Protein AF-A0A0V1AMN5-F1 (afdb_monomer_lite)

Secondary structure (DSSP, 8-state):
------SS--TT-TTHHHHHHHHHHHHTTTTBTTTEEEETTEEEE--SSHHHHHHHHHHHHHHHHHTT----GGG---S-SEEEETTEEEESS-EEE---

pLDDT: mean 83.94, std 10.18, range [39.12, 92.06]

Sequence (100 aa):
MGLFQFRVMPFGLCNAPATFQRLMENALRGLTFKGCLVYLDDIIVYGRTEEEHLERLEGVLSRLQSVGLKIKPEKCQLMRQSVRYLGHIVTQHVTTDDIE

Organism: Trichinella britovi (NCBI:txid45882)

Foldseek 3Di:
DDDDDDPDDDPPDPCPQVVQQVVLCVLCPPLDPVAWHDHRPDIDGDDPDPVRSVVSVVVSVVSCVVSVHDDDVVPDDPPDQWDQDPQWIDHPPDTHHNPD

Structure (mmCIF, N/CA/C/O backbone):
data_AF-A0A0V1AMN5-F1
#
_entry.id   AF-A0A0V1AMN5-F1
#
loop_
_atom_site.group_PDB
_atom_site.id
_atom_site.type_symbol
_atom_site.label_atom_id
_atom_site.label_alt_id
_atom_site.label_comp_id
_atom_site.label_asym_id
_atom_site.label_entity_id
_atom_site.label_seq_id
_atom_site.pdbx_PDB_ins_code
_atom_site.Cartn_x
_atom_site.Cartn_y
_atom_site.Cartn_z
_atom_site.occupancy
_atom_site.B_iso_or_equiv
_atom_site.auth_seq_id
_atom_site.auth_comp_id
_atom_site.auth_asym_id
_atom_site.auth_atom_id
_atom_site.pdbx_PDB_model_num
ATOM 1 N N . MET A 1 1 ? 28.330 -9.834 -27.536 1.00 60.38 1 MET A N 1
ATOM 2 C CA . MET A 1 1 ? 27.722 -9.206 -26.341 1.00 60.38 1 MET A CA 1
ATOM 3 C C . MET A 1 1 ? 26.274 -8.883 -26.666 1.00 60.38 1 MET A C 1
ATOM 5 O O . MET A 1 1 ? 26.028 -8.420 -27.771 1.00 60.38 1 MET A O 1
ATOM 9 N N . GLY A 1 2 ? 25.338 -9.221 -25.778 1.00 80.88 2 GLY A N 1
ATOM 10 C CA . GLY A 1 2 ? 23.895 -9.126 -26.032 1.00 80.88 2 GLY A CA 1
ATOM 11 C C . GLY A 1 2 ? 23.229 -7.961 -25.299 1.00 80.88 2 GLY A C 1
ATOM 12 O O . GLY A 1 2 ? 23.721 -7.516 -24.264 1.00 80.88 2 GLY A O 1
ATOM 13 N N . LEU A 1 3 ? 22.106 -7.495 -25.846 1.00 84.31 3 LEU A N 1
ATOM 14 C CA . LEU A 1 3 ? 21.214 -6.522 -25.218 1.00 84.31 3 LEU A CA 1
ATOM 15 C C . LEU A 1 3 ? 20.302 -7.253 -24.222 1.00 84.31 3 LEU A C 1
ATOM 17 O O . LEU A 1 3 ? 19.614 -8.201 -24.596 1.00 84.31 3 LEU A O 1
ATOM 21 N N . PHE A 1 4 ? 20.289 -6.809 -22.966 1.00 87.56 4 PHE A N 1
ATOM 22 C CA . PHE A 1 4 ? 19.370 -7.310 -21.944 1.00 87.56 4 PHE A CA 1
ATOM 23 C C . PHE A 1 4 ? 18.269 -6.282 -21.691 1.00 87.56 4 PHE A C 1
ATOM 25 O O . PHE A 1 4 ? 18.523 -5.080 -21.686 1.00 87.56 4 PHE A O 1
ATOM 32 N N . GLN A 1 5 ? 17.049 -6.761 -21.457 1.00 88.88 5 GLN A N 1
ATOM 33 C CA . GLN A 1 5 ? 15.894 -5.932 -21.117 1.00 88.88 5 GLN A CA 1
ATOM 34 C C . GLN A 1 5 ? 15.262 -6.407 -19.809 1.00 88.88 5 GLN A C 1
ATOM 36 O O . GLN A 1 5 ? 15.252 -7.603 -19.503 1.00 88.88 5 GLN A O 1
ATOM 41 N N . PHE A 1 6 ? 14.708 -5.468 -19.045 1.00 88.19 6 PHE A N 1
ATOM 42 C CA . PHE A 1 6 ? 14.006 -5.777 -17.806 1.00 88.19 6 PHE A CA 1
ATOM 43 C C . PHE A 1 6 ? 12.632 -6.402 -18.089 1.00 88.19 6 PHE A C 1
ATOM 45 O O . PHE A 1 6 ? 11.927 -5.995 -19.011 1.00 88.19 6 PHE A O 1
ATOM 52 N N . ARG A 1 7 ? 12.246 -7.401 -17.284 1.00 87.56 7 ARG A N 1
ATOM 53 C CA . ARG A 1 7 ? 10.910 -8.038 -17.327 1.00 87.56 7 ARG A CA 1
ATOM 54 C C . ARG A 1 7 ? 9.911 -7.429 -16.345 1.00 87.56 7 ARG A C 1
ATOM 56 O O . ARG A 1 7 ? 8.716 -7.670 -16.455 1.00 87.56 7 ARG A O 1
ATOM 63 N N . VAL A 1 8 ? 10.416 -6.676 -15.377 1.00 86.38 8 VAL A N 1
ATOM 64 C CA . VAL A 1 8 ? 9.648 -5.930 -14.380 1.00 86.38 8 VAL A CA 1
ATOM 65 C C . VAL A 1 8 ? 10.093 -4.479 -14.432 1.00 86.38 8 VAL A C 1
ATOM 67 O O . VAL A 1 8 ? 11.151 -4.185 -14.982 1.00 86.38 8 VAL A O 1
ATOM 70 N N . MET A 1 9 ? 9.297 -3.581 -13.868 1.00 87.25 9 MET A N 1
ATOM 71 C CA . MET A 1 9 ? 9.625 -2.161 -13.806 1.00 87.25 9 MET A CA 1
ATOM 72 C C . MET A 1 9 ? 10.942 -1.942 -13.033 1.00 87.25 9 MET A C 1
ATOM 74 O O . MET A 1 9 ? 10.987 -2.252 -11.841 1.00 87.25 9 MET A O 1
ATOM 78 N N . PRO A 1 10 ? 12.018 -1.447 -13.675 1.00 87.69 10 PRO A N 1
ATOM 79 C CA . PRO A 1 10 ? 13.255 -1.125 -12.977 1.00 87.69 10 PRO A CA 1
ATOM 80 C C . PRO A 1 10 ? 13.131 0.193 -12.204 1.00 87.69 10 PRO A C 1
ATOM 82 O O . PRO A 1 10 ? 12.374 1.093 -12.578 1.00 87.69 10 PRO A O 1
ATOM 85 N N . PHE A 1 11 ? 13.931 0.325 -11.147 1.00 82.88 11 PHE A N 1
ATOM 86 C CA . PHE A 1 11 ? 14.108 1.597 -10.449 1.00 82.88 11 PHE A CA 1
ATOM 87 C C . PHE A 1 11 ? 14.794 2.633 -11.354 1.00 82.88 11 PHE A C 1
ATOM 89 O O . PHE A 1 11 ? 15.559 2.280 -12.251 1.00 82.88 11 PHE A O 1
ATOM 96 N N . GLY A 1 12 ? 14.532 3.919 -11.110 1.00 84.25 12 GLY A N 1
ATOM 97 C CA . GLY A 1 12 ? 15.150 5.030 -11.847 1.00 84.25 12 GLY A CA 1
ATOM 98 C C . GLY A 1 12 ? 14.409 5.471 -13.115 1.00 84.25 12 GLY A C 1
ATOM 99 O O . GLY A 1 12 ? 14.817 6.439 -13.750 1.00 84.25 12 GLY A O 1
ATOM 100 N N . LEU A 1 13 ? 13.298 4.821 -13.477 1.00 86.69 13 LEU A N 1
ATOM 101 C CA . LEU A 1 13 ? 12.407 5.322 -14.526 1.00 86.69 13 LEU A CA 1
ATOM 102 C C . LEU A 1 13 ? 11.569 6.495 -14.007 1.00 86.69 13 LEU A C 1
ATOM 104 O O . LEU A 1 13 ? 10.837 6.343 -13.031 1.00 86.69 13 LEU A O 1
ATOM 108 N N . CYS A 1 14 ? 11.578 7.628 -14.716 1.00 86.19 14 CYS A N 1
ATOM 109 C CA . CYS A 1 14 ? 10.819 8.824 -14.324 1.00 86.19 14 CYS A CA 1
ATOM 110 C C . CYS A 1 14 ? 9.315 8.559 -14.125 1.00 86.19 14 CYS A C 1
ATOM 112 O O . CYS A 1 14 ? 8.695 9.138 -13.242 1.00 86.19 14 CYS A O 1
ATOM 114 N N . ASN A 1 15 ? 8.737 7.648 -14.915 1.00 87.19 15 ASN A N 1
ATOM 115 C CA . ASN A 1 15 ? 7.303 7.342 -14.888 1.00 87.19 15 ASN A CA 1
ATOM 116 C C . ASN A 1 15 ? 6.956 6.067 -14.102 1.00 87.19 15 ASN A C 1
ATOM 118 O O . ASN A 1 15 ? 5.785 5.674 -14.070 1.00 87.19 15 ASN A O 1
ATOM 122 N N . ALA A 1 16 ? 7.942 5.402 -13.488 1.00 87.88 16 ALA A N 1
ATOM 123 C CA . ALA A 1 16 ? 7.692 4.209 -12.680 1.00 87.88 16 ALA A CA 1
ATOM 124 C C . ALA A 1 16 ? 6.703 4.477 -11.526 1.00 87.88 16 ALA A C 1
ATOM 126 O O . ALA A 1 16 ? 5.708 3.754 -11.453 1.00 87.88 16 ALA A O 1
ATOM 127 N N . PRO A 1 17 ? 6.868 5.543 -10.711 1.00 86.62 17 PRO A N 1
ATOM 128 C CA . PRO A 1 17 ? 5.960 5.825 -9.596 1.00 86.62 17 PRO A CA 1
ATOM 129 C C . PRO A 1 17 ? 4.509 6.023 -10.051 1.00 86.62 17 PRO A C 1
ATOM 131 O O . PRO A 1 17 ? 3.595 5.390 -9.533 1.00 86.62 17 PRO A O 1
ATOM 134 N N . ALA A 1 18 ? 4.294 6.829 -11.095 1.00 89.31 18 ALA A N 1
ATOM 135 C CA . ALA A 1 18 ? 2.958 7.087 -11.634 1.00 89.31 18 ALA A CA 1
ATOM 136 C C . ALA A 1 18 ? 2.300 5.818 -12.202 1.00 89.31 18 ALA A C 1
ATOM 138 O O . ALA A 1 18 ? 1.097 5.602 -12.054 1.00 89.31 18 ALA A O 1
ATOM 139 N N . THR A 1 19 ? 3.085 4.955 -12.849 1.00 90.06 19 THR A N 1
ATOM 140 C CA . THR A 1 19 ? 2.581 3.688 -13.392 1.00 90.06 19 THR A CA 1
ATOM 141 C C . THR A 1 19 ? 2.214 2.719 -12.270 1.00 90.06 19 THR A C 1
ATOM 143 O O . THR A 1 19 ? 1.164 2.079 -12.337 1.00 90.06 19 THR A O 1
ATOM 146 N N . PHE A 1 20 ? 3.043 2.636 -11.229 1.00 88.44 20 PHE A N 1
ATOM 147 C CA . PHE A 1 20 ? 2.786 1.782 -10.076 1.00 88.44 20 PHE A CA 1
ATOM 148 C C . PHE A 1 20 ? 1.570 2.258 -9.274 1.00 88.44 20 PHE A C 1
ATOM 150 O O . PHE A 1 20 ? 0.686 1.460 -8.977 1.00 88.44 20 PHE A O 1
ATOM 157 N N . GLN A 1 21 ? 1.438 3.568 -9.053 1.00 89.75 21 GLN A N 1
ATOM 158 C CA . GLN A 1 21 ? 0.250 4.151 -8.431 1.00 89.75 21 GLN A CA 1
ATOM 159 C C . GLN A 1 21 ? -1.033 3.766 -9.178 1.00 89.75 21 GLN A C 1
ATOM 161 O O . GLN A 1 21 ? -1.979 3.273 -8.568 1.00 89.75 21 GLN A O 1
ATOM 166 N N . ARG A 1 22 ? -1.058 3.909 -10.509 1.00 90.06 22 ARG A N 1
ATOM 167 C CA . ARG A 1 22 ? -2.224 3.513 -11.318 1.00 90.06 22 ARG A CA 1
ATOM 168 C C . ARG A 1 22 ? -2.538 2.024 -11.197 1.00 90.06 22 ARG A C 1
ATOM 170 O O . ARG A 1 22 ? -3.706 1.642 -11.232 1.00 90.06 22 ARG A O 1
ATOM 177 N N . LEU A 1 23 ? -1.519 1.173 -11.091 1.00 90.50 23 LEU A N 1
ATOM 178 C CA . LEU A 1 23 ? -1.710 -0.257 -10.856 1.00 90.50 23 LEU A CA 1
ATOM 179 C C . LEU A 1 23 ? -2.379 -0.494 -9.497 1.00 90.50 23 LEU A C 1
ATOM 181 O O . LEU A 1 23 ? -3.362 -1.231 -9.431 1.00 90.50 23 LEU A O 1
ATOM 185 N N . MET A 1 24 ? -1.903 0.172 -8.447 1.00 90.69 24 MET A N 1
ATOM 186 C CA . MET A 1 24 ? -2.425 0.039 -7.085 1.00 90.69 24 MET A CA 1
ATOM 187 C C . MET A 1 24 ? -3.858 0.570 -6.954 1.00 90.69 24 MET A C 1
ATOM 189 O O . MET A 1 24 ? -4.721 -0.107 -6.395 1.00 90.69 24 MET A O 1
ATOM 193 N N . GLU A 1 25 ? -4.153 1.728 -7.550 1.00 88.69 25 GLU A N 1
ATOM 194 C CA . GLU A 1 25 ? -5.505 2.297 -7.623 1.00 88.69 25 GLU A CA 1
ATOM 195 C C . GLU A 1 25 ? -6.482 1.371 -8.358 1.00 88.69 25 GLU A C 1
ATOM 197 O O . GLU A 1 25 ? -7.643 1.250 -7.968 1.00 88.69 25 GLU A O 1
ATOM 202 N N . ASN A 1 26 ? -6.026 0.687 -9.411 1.00 89.12 26 ASN A N 1
ATOM 203 C CA . ASN A 1 26 ? -6.853 -0.280 -10.128 1.00 89.12 26 ASN A CA 1
ATOM 204 C C . ASN A 1 26 ? -7.039 -1.586 -9.343 1.00 89.12 26 ASN A C 1
ATOM 206 O O . ASN A 1 26 ? -8.149 -2.117 -9.325 1.00 89.12 26 ASN A O 1
ATOM 210 N N . ALA A 1 27 ? -5.995 -2.085 -8.677 1.00 88.88 27 ALA A N 1
ATOM 211 C CA . ALA A 1 27 ? -6.057 -3.297 -7.861 1.00 88.88 27 ALA A CA 1
ATOM 212 C C . ALA A 1 27 ? -7.021 -3.144 -6.673 1.00 88.88 27 ALA A C 1
ATOM 214 O O . ALA A 1 27 ? -7.795 -4.054 -6.369 1.00 88.88 27 ALA A O 1
ATOM 215 N N . LEU A 1 28 ? -7.008 -1.970 -6.039 1.00 87.69 28 LEU A N 1
ATOM 216 C CA . LEU A 1 28 ? -7.811 -1.646 -4.858 1.00 87.69 28 LEU A CA 1
ATOM 217 C C . LEU A 1 28 ? -9.069 -0.833 -5.190 1.00 87.69 28 LEU A C 1
ATOM 219 O O . LEU A 1 28 ? -9.748 -0.322 -4.293 1.00 87.69 28 LEU A O 1
ATOM 223 N N . ARG A 1 29 ? -9.428 -0.747 -6.477 1.00 87.62 29 ARG A N 1
ATOM 224 C CA . ARG A 1 29 ? -10.606 -0.013 -6.942 1.00 87.62 29 ARG A CA 1
ATOM 225 C C . ARG A 1 29 ? -11.855 -0.468 -6.185 1.00 87.62 29 ARG A C 1
ATOM 227 O O . ARG A 1 29 ? -12.212 -1.644 -6.183 1.00 87.62 29 ARG A O 1
ATOM 234 N N . GLY A 1 30 ? -12.548 0.494 -5.582 1.00 85.25 30 GLY A N 1
ATOM 235 C CA . GLY A 1 30 ? -13.771 0.265 -4.809 1.00 85.25 30 GLY A CA 1
ATOM 236 C C . GLY A 1 30 ? -13.553 0.029 -3.311 1.00 85.25 30 GLY A C 1
ATOM 237 O O . GLY A 1 30 ? -14.523 0.156 -2.566 1.00 85.25 30 GLY A O 1
ATOM 238 N N . LEU A 1 31 ? -12.316 -0.242 -2.874 1.00 84.62 31 LEU A N 1
ATOM 239 C CA . LEU A 1 31 ? -11.907 -0.260 -1.461 1.00 84.62 31 LEU A CA 1
ATOM 240 C C . LEU A 1 31 ? -11.263 1.070 -1.041 1.00 84.62 31 LEU A C 1
ATOM 242 O O . LEU A 1 31 ? -11.425 1.509 0.104 1.00 84.62 31 LEU A O 1
ATOM 246 N N . THR A 1 32 ? -10.594 1.741 -1.985 1.00 81.94 32 THR A N 1
ATOM 247 C CA . THR A 1 32 ? -10.011 3.071 -1.779 1.00 81.94 32 THR A CA 1
ATOM 248 C C . THR A 1 32 ? -11.075 4.063 -1.302 1.00 81.94 32 THR A C 1
ATOM 250 O O . THR A 1 32 ? -12.189 4.083 -1.828 1.00 81.94 32 THR A O 1
ATOM 253 N N . PHE A 1 33 ? -10.739 4.868 -0.291 1.00 78.00 33 PHE A N 1
ATOM 254 C CA . PHE A 1 33 ? -11.606 5.840 0.401 1.00 78.00 33 PHE A CA 1
ATOM 255 C C . PHE A 1 33 ? -12.759 5.259 1.237 1.00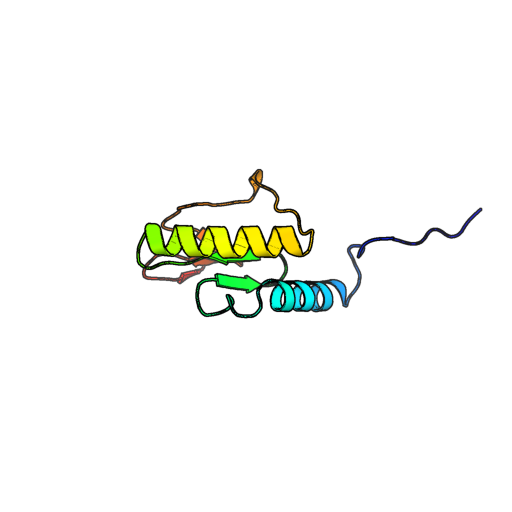 78.00 33 PHE A C 1
ATOM 257 O O . PHE A 1 33 ? -13.398 6.005 1.977 1.00 78.00 33 PHE A O 1
ATOM 264 N N . LYS A 1 34 ? -13.025 3.948 1.176 1.00 81.38 34 LYS A N 1
ATOM 265 C CA . LYS A 1 34 ? -14.043 3.288 2.019 1.00 81.38 34 LYS A CA 1
ATOM 266 C C . LYS A 1 34 ? -13.457 2.571 3.227 1.00 81.38 34 LYS A C 1
ATOM 268 O O . LYS A 1 34 ? -14.143 2.408 4.230 1.00 81.38 34 LYS A O 1
ATOM 273 N N . GLY A 1 35 ? -12.218 2.116 3.111 1.00 82.81 35 GLY A N 1
ATOM 274 C CA . GLY A 1 35 ? -11.544 1.359 4.163 1.00 82.81 35 GLY A CA 1
ATOM 275 C C . GLY A 1 35 ? -10.030 1.305 4.038 1.00 82.81 35 GLY A C 1
ATOM 276 O O . GLY A 1 35 ? -9.361 0.840 4.957 1.00 82.81 35 GLY A O 1
ATOM 277 N N . CYS A 1 36 ? -9.485 1.788 2.924 1.00 89.50 36 CYS A N 1
ATOM 278 C CA . CYS A 1 36 ? -8.055 1.934 2.742 1.00 89.50 36 CYS A CA 1
ATOM 279 C C . CYS A 1 36 ? -7.718 3.204 1.956 1.00 89.50 36 CYS A C 1
ATOM 281 O O . CYS A 1 36 ? -8.510 3.684 1.139 1.00 89.50 36 CYS A O 1
ATOM 283 N N . LEU A 1 37 ? -6.519 3.725 2.180 1.00 88.62 37 LEU A N 1
ATOM 284 C CA . LEU A 1 37 ? -5.877 4.732 1.343 1.00 88.62 37 LEU A CA 1
ATOM 285 C C . LEU A 1 37 ? -4.586 4.138 0.787 1.00 88.62 37 LEU A C 1
ATOM 287 O O . LEU A 1 37 ? -3.969 3.265 1.395 1.00 88.62 37 LEU A O 1
ATOM 291 N N . VAL A 1 38 ? -4.222 4.596 -0.403 1.00 89.25 38 VAL A N 1
ATOM 292 C CA . VAL A 1 38 ? -3.107 4.068 -1.183 1.00 89.25 38 VAL A CA 1
ATOM 293 C C . VAL A 1 38 ? -2.273 5.248 -1.645 1.00 89.25 38 VAL A C 1
ATOM 295 O O . VAL A 1 38 ? -2.825 6.207 -2.189 1.00 89.25 38 VAL A O 1
ATOM 298 N N . TYR A 1 39 ? -0.963 5.163 -1.456 1.00 85.75 39 TYR A N 1
ATOM 299 C CA . TYR A 1 39 ? -0.007 6.118 -1.992 1.00 85.75 39 TYR A CA 1
ATOM 300 C C . TYR A 1 39 ? 1.249 5.376 -2.435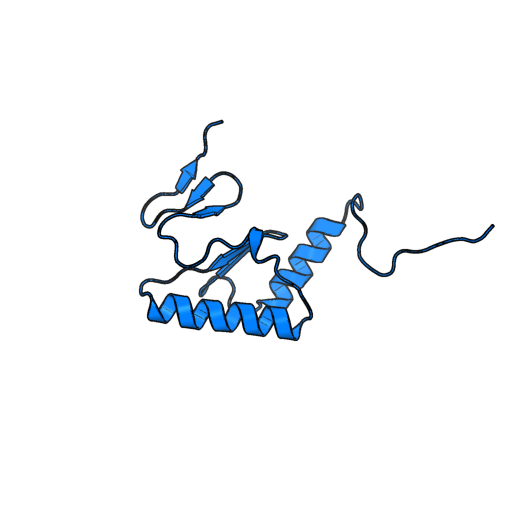 1.00 85.75 39 TYR A C 1
ATOM 302 O O . TYR A 1 39 ? 1.959 4.819 -1.603 1.00 85.75 39 TYR A O 1
ATOM 310 N N . LEU A 1 40 ? 1.530 5.381 -3.742 1.00 83.50 40 LEU A N 1
ATOM 311 C CA . LEU A 1 40 ? 2.637 4.621 -4.332 1.00 83.50 40 LEU A CA 1
ATOM 312 C C . LEU A 1 40 ? 2.689 3.167 -3.819 1.00 83.50 40 LEU A C 1
ATOM 314 O O . LEU A 1 40 ? 1.822 2.367 -4.171 1.00 83.50 40 LEU A O 1
ATOM 318 N N . ASP A 1 41 ? 3.695 2.847 -3.004 1.00 83.62 41 ASP A N 1
ATOM 319 C CA . ASP A 1 41 ? 3.972 1.515 -2.465 1.00 83.62 41 ASP A CA 1
ATOM 320 C C . ASP A 1 41 ? 3.301 1.260 -1.103 1.00 83.62 41 ASP A C 1
ATOM 322 O O . ASP A 1 41 ? 3.240 0.112 -0.657 1.00 83.62 41 ASP A O 1
ATOM 326 N N . ASP A 1 42 ? 2.785 2.305 -0.450 1.00 86.25 42 ASP A N 1
ATOM 327 C CA . ASP A 1 42 ? 2.227 2.241 0.896 1.00 86.25 42 ASP A CA 1
ATOM 328 C C . ASP A 1 42 ? 0.693 2.182 0.865 1.00 86.25 42 ASP A C 1
ATOM 330 O O . ASP A 1 42 ? 0.011 2.933 0.159 1.00 86.25 42 ASP A O 1
ATOM 334 N N . ILE A 1 43 ? 0.136 1.276 1.670 1.00 88.94 43 ILE A N 1
ATOM 335 C CA . ILE A 1 43 ? -1.307 1.115 1.857 1.00 88.94 43 ILE A CA 1
ATOM 336 C C . ILE A 1 43 ? -1.602 1.248 3.343 1.00 88.94 43 ILE A C 1
ATOM 338 O O . ILE A 1 43 ? -1.039 0.520 4.161 1.00 88.94 43 ILE A O 1
ATOM 342 N N . ILE A 1 44 ? -2.539 2.125 3.680 1.00 89.75 44 ILE A N 1
ATOM 343 C CA . ILE A 1 44 ? -3.076 2.246 5.032 1.00 89.75 44 ILE A CA 1
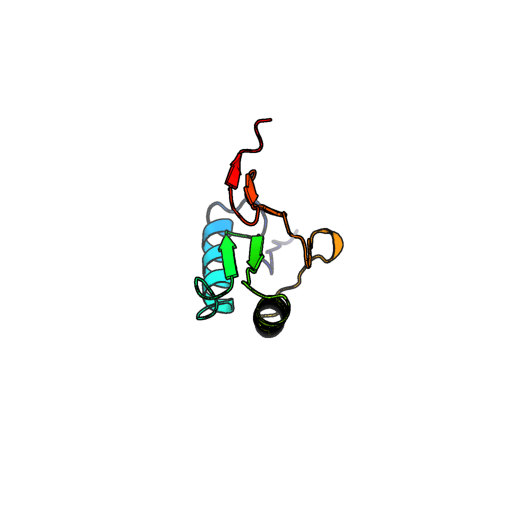ATOM 344 C C . ILE A 1 44 ? -4.519 1.750 5.046 1.00 89.75 44 ILE A C 1
ATOM 346 O O . ILE A 1 44 ? -5.337 2.144 4.216 1.00 89.75 44 ILE A O 1
ATOM 350 N N . VAL A 1 45 ? -4.834 0.867 5.989 1.00 90.62 45 VAL A N 1
ATOM 351 C CA . VAL A 1 45 ? -6.179 0.319 6.203 1.00 90.62 45 VAL A CA 1
ATOM 352 C C . VAL A 1 45 ? -6.697 0.865 7.526 1.00 90.62 45 VAL A C 1
ATOM 354 O O . VAL A 1 45 ? -5.975 0.844 8.519 1.00 90.62 45 VAL A O 1
ATOM 357 N N . TYR A 1 46 ? -7.934 1.357 7.559 1.00 87.75 46 TYR A N 1
ATOM 358 C CA . TYR A 1 46 ? -8.517 1.968 8.756 1.00 87.75 46 TYR A CA 1
ATOM 359 C C . TYR A 1 46 ? -9.945 1.475 9.011 1.00 87.75 46 TYR A C 1
ATOM 361 O O . TYR A 1 46 ? -10.708 1.166 8.093 1.00 87.75 46 TYR A O 1
ATOM 369 N N . GLY A 1 47 ? -10.307 1.385 10.290 1.00 87.12 47 GLY A N 1
ATOM 370 C CA . GLY A 1 47 ? -11.599 0.899 10.773 1.00 87.12 47 GLY A CA 1
ATOM 371 C C . GLY A 1 47 ? -11.981 1.554 12.093 1.00 87.12 47 GLY A C 1
ATOM 372 O O . GLY A 1 47 ? -11.105 1.994 12.833 1.00 87.12 47 GLY A O 1
ATOM 373 N N . ARG A 1 48 ? -13.286 1.668 12.357 1.00 86.25 48 ARG A N 1
ATOM 374 C CA . ARG A 1 48 ? -13.820 2.172 13.630 1.00 86.25 48 ARG A CA 1
ATOM 375 C C . ARG A 1 48 ? -13.834 1.084 14.697 1.00 86.25 48 ARG A C 1
ATOM 377 O O . ARG A 1 48 ? -13.637 1.399 15.865 1.00 86.25 48 ARG A O 1
ATOM 384 N N . THR A 1 49 ? -14.055 -0.165 14.294 1.00 88.12 49 THR A N 1
ATOM 385 C CA . THR A 1 49 ? -13.951 -1.344 15.161 1.00 88.12 49 THR A CA 1
ATOM 386 C C . TH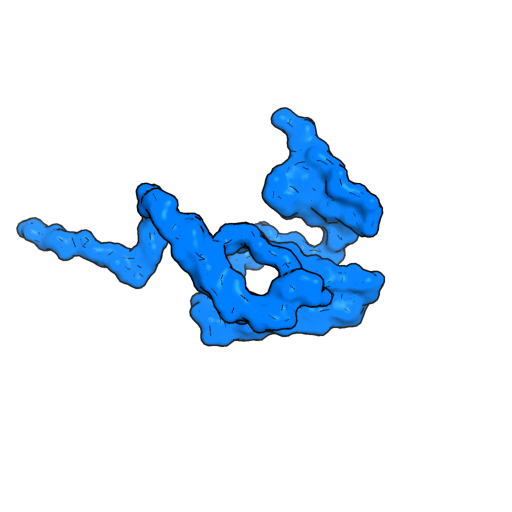R A 1 49 ? -12.876 -2.295 14.648 1.00 88.12 49 THR A C 1
ATOM 388 O O . THR A 1 49 ? -12.433 -2.193 13.499 1.00 88.12 49 THR A O 1
ATOM 391 N N . GLU A 1 50 ? -12.442 -3.212 15.509 1.00 87.19 50 GLU A N 1
ATOM 392 C CA . GLU A 1 50 ? -11.450 -4.227 15.159 1.00 87.19 50 GLU A CA 1
ATOM 393 C C . GLU A 1 50 ? -11.984 -5.181 14.084 1.00 87.19 50 GLU A C 1
ATOM 395 O O . GLU A 1 50 ? -11.267 -5.506 13.139 1.00 87.19 50 GLU A O 1
ATOM 400 N N . GLU A 1 51 ? -13.265 -5.547 14.162 1.00 90.06 51 GLU A N 1
ATOM 401 C CA . GLU A 1 51 ? -13.919 -6.420 13.186 1.00 90.06 51 GLU A CA 1
ATOM 402 C C . GLU A 1 51 ? -13.998 -5.752 11.809 1.00 90.06 51 GLU A C 1
ATOM 404 O O . GLU A 1 51 ? -13.637 -6.359 10.803 1.00 90.06 51 GLU A O 1
ATOM 409 N N . GLU A 1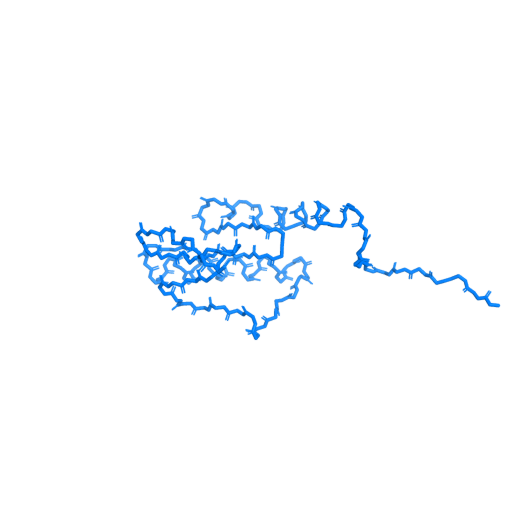 52 ? -14.394 -4.474 11.759 1.00 89.88 52 GLU A N 1
ATOM 410 C CA . GLU A 1 52 ? -14.448 -3.698 10.513 1.00 89.88 52 GLU A CA 1
ATOM 411 C C . GLU A 1 52 ? -13.043 -3.520 9.910 1.00 89.88 52 GLU A C 1
ATOM 413 O O . GLU A 1 52 ? -12.865 -3.556 8.690 1.00 89.88 52 GLU A O 1
ATOM 418 N N . HIS A 1 53 ? -12.022 -3.334 10.754 1.00 90.19 53 HIS A N 1
ATOM 419 C CA . HIS A 1 53 ? -10.633 -3.249 10.308 1.00 90.19 53 HIS A CA 1
ATOM 420 C C . HIS A 1 53 ? -10.139 -4.580 9.724 1.00 90.19 53 HIS A C 1
ATOM 422 O O . HIS A 1 53 ? -9.512 -4.578 8.664 1.00 90.19 53 HIS A O 1
ATOM 428 N N . LEU A 1 54 ? -10.445 -5.702 10.379 1.00 90.81 54 LEU A N 1
ATOM 429 C CA . LEU A 1 54 ? -10.103 -7.049 9.924 1.00 90.81 54 LEU A CA 1
ATOM 430 C C . LEU A 1 54 ? -10.751 -7.389 8.579 1.00 90.81 54 LEU A C 1
ATOM 432 O O . LEU A 1 54 ? -10.049 -7.822 7.667 1.00 90.81 54 LEU A O 1
ATOM 436 N N . GLU A 1 55 ? -12.050 -7.126 8.427 1.00 91.75 55 GLU A N 1
ATOM 437 C CA . GLU A 1 55 ? -12.781 -7.360 7.174 1.00 91.75 55 GLU A CA 1
ATOM 438 C C . GLU A 1 55 ? -12.165 -6.560 6.012 1.00 91.75 55 GLU A C 1
ATOM 440 O O . GLU A 1 55 ? -11.935 -7.071 4.912 1.00 91.75 55 GLU A O 1
ATOM 445 N N . ARG A 1 56 ? -11.822 -5.291 6.262 1.00 91.56 56 ARG A N 1
ATOM 446 C CA . ARG A 1 56 ? -11.158 -4.435 5.268 1.00 91.56 56 ARG A CA 1
ATOM 447 C C . ARG A 1 56 ? -9.758 -4.919 4.931 1.00 91.56 56 ARG A C 1
ATOM 449 O O . ARG A 1 56 ? -9.386 -4.915 3.757 1.00 91.56 56 ARG A O 1
ATOM 456 N N . LEU A 1 57 ? -8.986 -5.313 5.941 1.00 91.62 57 LEU A N 1
ATOM 457 C CA . LEU A 1 57 ? -7.637 -5.832 5.760 1.00 91.62 57 LEU A CA 1
ATOM 458 C C . LEU A 1 57 ? -7.666 -7.101 4.906 1.00 91.62 57 LEU A C 1
ATOM 460 O O . LEU A 1 57 ? -6.914 -7.193 3.939 1.00 91.62 57 LEU A O 1
ATOM 464 N N . GLU A 1 58 ? -8.570 -8.034 5.198 1.00 92.06 58 GLU A N 1
ATOM 465 C CA . GLU A 1 58 ? -8.764 -9.246 4.402 1.00 92.06 58 GLU A CA 1
ATOM 466 C C . GLU A 1 58 ? -9.113 -8.914 2.944 1.00 92.06 58 GLU A C 1
ATOM 468 O O . GLU A 1 58 ? -8.483 -9.436 2.019 1.00 92.06 58 GLU A O 1
ATOM 473 N N . GLY A 1 59 ? -10.042 -7.979 2.722 1.00 91.38 59 GLY A N 1
ATOM 474 C CA . GLY A 1 59 ? -10.401 -7.517 1.382 1.00 91.38 59 GLY A CA 1
ATOM 475 C C . GLY A 1 59 ? -9.209 -6.939 0.610 1.00 91.38 59 GLY A C 1
ATOM 476 O O . GLY A 1 59 ? -9.009 -7.268 -0.562 1.00 91.38 59 GLY A O 1
ATOM 477 N N . VAL A 1 60 ? -8.382 -6.117 1.261 1.00 91.50 60 VAL A N 1
ATOM 478 C CA . VAL A 1 60 ? -7.162 -5.548 0.665 1.00 91.50 60 VAL A CA 1
ATOM 479 C C . VAL A 1 60 ? -6.151 -6.648 0.333 1.00 91.50 60 VAL A C 1
ATOM 481 O O . VAL A 1 60 ? -5.662 -6.701 -0.796 1.00 91.50 60 VAL A O 1
ATOM 484 N N . LEU A 1 61 ? -5.868 -7.557 1.270 1.00 91.00 61 LEU A N 1
ATOM 485 C CA . LEU A 1 61 ? -4.920 -8.658 1.070 1.00 91.00 61 LEU A CA 1
ATOM 486 C C . LEU A 1 61 ? -5.357 -9.587 -0.071 1.00 91.00 61 LEU A C 1
ATOM 488 O O . LEU A 1 61 ? -4.543 -9.934 -0.929 1.00 91.00 61 LEU A O 1
ATOM 492 N N . SER A 1 62 ? -6.645 -9.929 -0.127 1.00 92.00 62 SER A N 1
ATOM 493 C CA . SER A 1 62 ? -7.227 -10.752 -1.191 1.00 92.00 62 SER A CA 1
ATOM 494 C C . SER A 1 62 ? -7.090 -10.082 -2.563 1.00 92.00 62 SER A C 1
ATOM 496 O O . SER A 1 62 ? -6.670 -10.710 -3.540 1.00 92.00 62 SER A O 1
ATOM 498 N N . ARG A 1 63 ? -7.345 -8.769 -2.645 1.00 90.75 63 ARG A N 1
ATOM 499 C CA . ARG A 1 63 ? -7.164 -8.001 -3.886 1.00 90.75 63 ARG A CA 1
ATOM 500 C C . ARG A 1 63 ? -5.713 -7.971 -4.337 1.00 90.75 63 ARG A C 1
ATOM 502 O O . ARG A 1 63 ? -5.453 -8.255 -5.505 1.00 90.75 63 ARG A O 1
ATOM 509 N N . LEU A 1 64 ? -4.777 -7.692 -3.433 1.00 90.69 64 LEU A N 1
ATOM 510 C CA . LEU A 1 64 ? -3.344 -7.694 -3.742 1.00 90.69 64 LEU A CA 1
ATOM 511 C C . LEU A 1 64 ? -2.878 -9.065 -4.242 1.00 90.69 64 LEU A C 1
ATOM 513 O O . LEU A 1 64 ? -2.162 -9.145 -5.241 1.00 90.69 64 LEU A O 1
ATOM 517 N N . GLN A 1 65 ? -3.351 -10.142 -3.611 1.00 91.06 65 GLN A N 1
ATOM 518 C CA . GLN A 1 65 ? -3.069 -11.503 -4.053 1.00 91.06 65 GLN A CA 1
ATOM 519 C C . GLN A 1 65 ? -3.630 -11.776 -5.458 1.00 91.06 65 GLN A C 1
ATOM 521 O O . GLN A 1 65 ? -2.929 -12.354 -6.287 1.00 91.06 65 GLN A O 1
ATOM 526 N N . SER A 1 66 ? -4.848 -11.310 -5.761 1.00 90.31 66 SER A N 1
ATOM 527 C CA . SER A 1 66 ? -5.488 -11.511 -7.072 1.00 90.31 66 SER A CA 1
ATOM 528 C C . SER A 1 66 ? -4.739 -10.851 -8.236 1.00 90.31 66 SER A C 1
ATOM 530 O O . SER A 1 66 ? -4.748 -11.373 -9.349 1.00 90.31 66 SER A O 1
ATOM 532 N N . VAL A 1 67 ? -4.049 -9.733 -7.981 1.00 88.94 67 VAL A N 1
ATOM 533 C CA . VAL A 1 67 ? -3.216 -9.040 -8.979 1.00 88.94 67 VAL A CA 1
ATOM 534 C C . VAL A 1 67 ? -1.751 -9.498 -8.963 1.00 88.94 67 VAL A C 1
ATOM 536 O O . VAL A 1 67 ? -0.929 -8.961 -9.702 1.00 88.94 67 VAL A O 1
ATOM 539 N N . GLY A 1 68 ? -1.407 -10.491 -8.135 1.00 88.44 68 GLY A N 1
ATOM 540 C CA . GLY A 1 68 ? -0.055 -11.043 -8.031 1.00 88.44 68 GLY A CA 1
ATOM 541 C C . GLY A 1 68 ? 0.951 -10.130 -7.324 1.00 88.44 68 GLY A C 1
ATOM 542 O O . GLY A 1 68 ? 2.160 -10.342 -7.449 1.00 88.44 68 GLY A O 1
ATOM 543 N N . LEU A 1 69 ? 0.480 -9.123 -6.582 1.00 88.62 69 LEU A N 1
ATOM 544 C CA . LEU A 1 69 ? 1.341 -8.271 -5.770 1.00 88.62 69 LEU A CA 1
ATOM 545 C C . LEU A 1 69 ? 1.763 -9.001 -4.497 1.00 88.62 69 LEU A C 1
ATOM 547 O O . LEU A 1 69 ? 0.996 -9.740 -3.880 1.00 88.62 69 LEU A O 1
ATOM 551 N N . LYS A 1 70 ? 3.013 -8.774 -4.097 1.00 86.88 70 LYS A N 1
ATOM 552 C CA . LYS A 1 70 ? 3.588 -9.346 -2.881 1.00 86.88 70 LYS A CA 1
ATOM 553 C C . LYS A 1 70 ? 3.849 -8.247 -1.875 1.00 86.88 70 LYS A C 1
ATOM 555 O O . LYS A 1 70 ? 4.442 -7.223 -2.201 1.00 86.88 70 LYS A O 1
ATOM 560 N N . ILE A 1 71 ? 3.453 -8.514 -0.643 1.00 88.56 71 ILE A N 1
ATOM 561 C CA . ILE A 1 71 ? 3.684 -7.634 0.492 1.00 88.56 71 ILE A CA 1
ATOM 562 C C . ILE A 1 71 ? 4.939 -8.122 1.213 1.00 88.56 71 ILE A C 1
ATOM 564 O O . ILE A 1 71 ? 5.215 -9.321 1.238 1.00 88.56 71 ILE A O 1
ATOM 568 N N . LYS A 1 72 ? 5.713 -7.198 1.784 1.00 88.19 72 LYS A N 1
ATOM 569 C CA . LYS A 1 72 ? 6.863 -7.515 2.638 1.00 88.19 72 LYS A CA 1
ATOM 570 C C . LYS A 1 72 ? 6.404 -7.542 4.102 1.00 88.19 72 LYS A C 1
ATOM 572 O O . LYS A 1 72 ? 6.220 -6.460 4.656 1.00 88.19 72 LYS A O 1
ATOM 577 N N . PRO A 1 73 ? 6.254 -8.720 4.743 1.00 85.50 73 PRO A N 1
ATOM 578 C CA . PRO A 1 73 ? 5.709 -8.816 6.101 1.00 85.50 73 PRO A CA 1
ATOM 579 C C . PRO A 1 73 ? 6.523 -8.035 7.135 1.00 85.50 73 PRO A C 1
ATOM 581 O O . PRO A 1 73 ? 5.956 -7.433 8.035 1.00 85.50 73 PRO A O 1
ATOM 584 N N . GLU A 1 74 ? 7.845 -7.974 6.959 1.00 85.62 74 GLU A N 1
ATOM 585 C CA . GLU A 1 74 ? 8.766 -7.228 7.830 1.00 85.62 74 GLU A CA 1
ATOM 586 C C . GLU A 1 74 ? 8.467 -5.724 7.892 1.00 85.62 74 GLU A C 1
ATOM 588 O O . GLU A 1 74 ? 8.810 -5.065 8.869 1.00 85.62 74 GLU A O 1
ATOM 593 N N . LYS A 1 75 ? 7.833 -5.170 6.851 1.00 83.88 75 LYS A N 1
ATOM 594 C CA . LYS A 1 75 ? 7.445 -3.756 6.786 1.00 83.88 75 LYS A CA 1
ATOM 59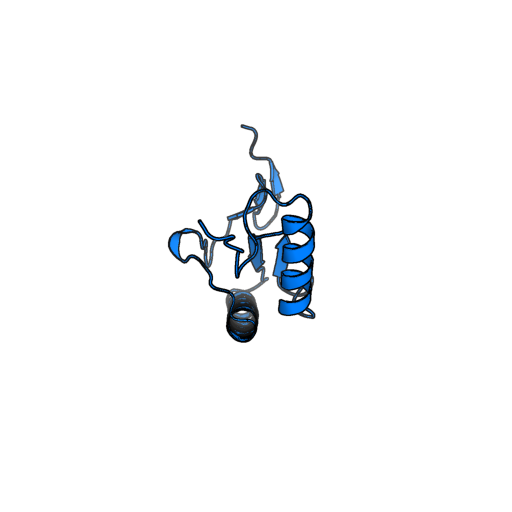5 C C . LYS A 1 75 ? 5.988 -3.516 7.189 1.00 83.88 75 LYS A C 1
ATOM 597 O O . LYS A 1 75 ? 5.570 -2.365 7.272 1.00 83.88 75 LYS A O 1
ATOM 602 N N . CYS A 1 76 ? 5.207 -4.569 7.430 1.00 87.06 76 CYS A N 1
ATOM 603 C CA . CYS A 1 76 ? 3.796 -4.441 7.773 1.00 87.06 76 CYS A CA 1
ATOM 604 C C . CYS A 1 76 ? 3.608 -4.090 9.249 1.00 87.06 76 CYS A C 1
ATOM 606 O O . CYS A 1 76 ? 4.022 -4.828 10.140 1.00 87.06 76 CYS A O 1
ATOM 608 N N . GLN A 1 77 ? 2.898 -2.994 9.502 1.00 85.88 77 GLN A N 1
ATOM 609 C CA . GLN A 1 77 ? 2.436 -2.610 10.833 1.00 85.88 77 GLN A CA 1
ATOM 610 C C . GLN A 1 77 ? 0.942 -2.936 10.934 1.00 85.88 77 GLN A C 1
ATOM 612 O O . GLN A 1 77 ? 0.104 -2.173 10.465 1.00 85.88 77 GLN A O 1
ATOM 617 N N . LEU A 1 78 ? 0.607 -4.102 11.493 1.00 85.12 78 LEU A N 1
ATOM 618 C CA . LEU A 1 78 ? -0.777 -4.579 11.604 1.00 85.12 78 LEU A CA 1
ATOM 619 C C . LEU A 1 78 ? -1.362 -4.277 12.988 1.00 85.12 78 LEU A C 1
ATOM 621 O O . LEU A 1 78 ? -0.639 -4.348 13.983 1.00 85.12 78 LEU A O 1
ATOM 625 N N . MET A 1 79 ? -2.665 -3.969 13.038 1.00 82.19 79 MET A N 1
ATOM 626 C CA . MET A 1 79 ? -3.440 -3.757 14.275 1.00 82.19 79 MET A CA 1
ATOM 627 C C . MET A 1 79 ? -2.798 -2.764 15.256 1.00 82.19 79 MET A C 1
ATOM 629 O O . MET A 1 79 ? -2.767 -2.972 16.469 1.00 82.19 79 MET A O 1
ATOM 633 N N . ARG A 1 80 ? -2.248 -1.667 14.733 1.00 84.12 80 ARG A N 1
ATOM 634 C CA . ARG A 1 80 ? -1.686 -0.593 15.553 1.00 84.12 80 ARG A CA 1
ATOM 635 C C . ARG A 1 80 ? -2.673 0.565 15.656 1.00 84.12 80 ARG A C 1
ATOM 637 O O . ARG A 1 80 ? -3.302 0.938 14.673 1.00 84.12 80 ARG A O 1
ATOM 644 N N . GLN A 1 81 ? -2.755 1.163 16.843 1.00 80.88 81 GLN A N 1
ATOM 645 C CA . GLN A 1 81 ? -3.508 2.405 17.070 1.00 80.88 81 GLN A CA 1
ATOM 646 C C . GLN A 1 81 ? -2.811 3.637 16.471 1.00 80.88 81 GLN A C 1
ATOM 648 O O . GLN A 1 81 ? -3.447 4.672 16.265 1.00 80.88 81 GLN A O 1
ATOM 653 N N . SER A 1 82 ? -1.509 3.524 16.199 1.00 82.75 82 SER A N 1
ATOM 654 C CA . SER A 1 82 ? -0.715 4.523 15.497 1.00 82.75 82 SER A CA 1
ATOM 655 C C . SER A 1 82 ? 0.209 3.860 14.479 1.00 82.75 82 SER A C 1
ATOM 657 O O . SER A 1 82 ? 0.825 2.832 14.763 1.00 82.75 82 SER A O 1
ATOM 659 N N . VAL A 1 83 ? 0.301 4.442 13.285 1.00 86.06 83 VAL A N 1
ATOM 660 C CA . VAL A 1 83 ? 1.179 3.958 12.210 1.00 86.06 83 VAL A CA 1
ATOM 661 C C . VAL A 1 83 ? 1.924 5.120 11.575 1.00 86.06 83 VAL A C 1
ATOM 663 O O . VAL A 1 83 ? 1.381 6.216 11.437 1.00 86.06 83 VAL A O 1
ATOM 666 N N . ARG A 1 84 ? 3.173 4.875 11.174 1.00 83.56 84 ARG A N 1
ATOM 667 C CA . ARG A 1 84 ? 3.941 5.837 10.378 1.00 83.56 84 ARG A CA 1
ATOM 668 C C . ARG A 1 84 ? 3.528 5.703 8.916 1.00 83.56 84 ARG A C 1
ATOM 670 O O . ARG A 1 84 ? 3.660 4.624 8.344 1.00 83.56 84 ARG A O 1
ATOM 677 N N . TYR A 1 85 ? 3.057 6.789 8.317 1.00 83.00 85 TYR A N 1
ATOM 678 C CA . TYR A 1 85 ? 2.601 6.838 6.933 1.00 83.00 85 TYR A CA 1
ATOM 679 C C . TYR A 1 85 ? 3.058 8.147 6.283 1.00 83.00 85 TYR A C 1
ATOM 681 O O . TYR A 1 85 ? 2.736 9.226 6.770 1.00 83.00 85 TYR A O 1
ATOM 689 N N . LEU A 1 86 ? 3.835 8.046 5.199 1.00 81.62 86 LEU A N 1
ATOM 690 C CA . LEU A 1 86 ? 4.366 9.187 4.431 1.00 81.62 86 LEU A CA 1
ATOM 691 C C . LEU A 1 86 ? 5.129 10.240 5.258 1.00 81.62 86 LEU A C 1
ATOM 693 O O . LEU A 1 86 ? 5.108 11.415 4.919 1.00 81.62 86 LEU A O 1
ATOM 697 N N . GLY A 1 87 ? 5.807 9.823 6.330 1.00 80.00 87 GLY A N 1
ATOM 698 C CA . GLY A 1 87 ? 6.522 10.749 7.222 1.00 80.00 87 GLY A CA 1
ATOM 699 C C . GLY A 1 87 ? 5.638 11.419 8.277 1.00 80.00 87 GLY A C 1
ATOM 700 O O . GLY A 1 87 ? 6.068 12.374 8.910 1.00 80.00 87 GLY A O 1
ATOM 701 N N . HIS A 1 88 ? 4.420 10.921 8.482 1.00 81.62 88 HIS A N 1
ATOM 702 C CA . HIS A 1 88 ? 3.542 11.369 9.554 1.00 81.62 88 HIS A CA 1
ATOM 703 C C . HIS A 1 88 ? 3.116 10.193 10.430 1.00 81.62 88 HIS A C 1
ATOM 705 O O . HIS A 1 88 ? 2.931 9.069 9.948 1.00 81.62 88 HIS A O 1
ATOM 711 N N . ILE A 1 89 ? 2.880 10.456 11.714 1.00 84.25 89 ILE A N 1
ATOM 712 C CA . ILE A 1 89 ? 2.253 9.495 12.618 1.00 84.25 89 ILE A CA 1
ATOM 713 C C . ILE A 1 89 ? 0.743 9.687 12.532 1.00 84.25 89 ILE A C 1
ATOM 715 O O . ILE A 1 89 ? 0.186 10.674 13.016 1.00 84.25 89 ILE A O 1
ATOM 719 N N . VAL A 1 90 ? 0.071 8.712 11.926 1.00 82.44 90 VAL A N 1
ATOM 720 C CA . VAL A 1 90 ? -1.388 8.660 11.870 1.00 82.44 90 VAL A CA 1
ATOM 721 C C . VAL A 1 90 ? -1.877 7.991 13.146 1.00 82.44 90 VAL A C 1
ATOM 723 O O . VAL A 1 90 ? -1.610 6.810 13.369 1.00 82.44 90 VAL A O 1
ATOM 726 N N . THR A 1 91 ? -2.579 8.748 13.987 1.00 81.81 91 THR A N 1
ATOM 727 C CA . THR A 1 91 ? -3.247 8.245 15.195 1.00 81.81 91 THR A CA 1
ATOM 728 C C . THR A 1 91 ? -4.765 8.346 15.059 1.00 81.81 91 THR A C 1
ATOM 730 O O . THR A 1 91 ? -5.285 8.937 14.116 1.00 81.81 91 THR A O 1
ATOM 733 N N . GLN A 1 92 ? -5.491 7.803 16.036 1.00 73.31 92 GLN A N 1
ATOM 734 C CA . GLN A 1 92 ? -6.955 7.794 16.064 1.00 73.31 92 GLN A CA 1
ATOM 735 C C . GLN A 1 92 ? -7.605 9.196 15.999 1.00 73.31 92 GLN A C 1
ATOM 737 O O . GLN A 1 92 ? -8.756 9.304 15.588 1.00 73.31 92 GLN A O 1
ATOM 742 N N . HIS A 1 93 ? -6.890 10.256 16.398 1.00 64.44 93 HIS A N 1
ATOM 743 C CA . HIS A 1 93 ? -7.441 11.616 16.488 1.00 64.44 93 HIS A CA 1
ATOM 744 C C . HIS A 1 93 ? -6.612 12.692 15.773 1.00 64.44 93 HIS A C 1
ATOM 746 O O . HIS A 1 93 ? -7.155 13.748 15.457 1.00 64.44 93 HIS A O 1
ATOM 752 N N . VAL A 1 94 ? -5.315 12.471 15.529 1.00 56.56 94 VAL A N 1
ATOM 753 C CA . VAL A 1 94 ? -4.411 13.516 15.024 1.00 56.56 94 VAL A CA 1
ATOM 754 C C . VAL A 1 94 ? -3.370 12.914 14.084 1.00 56.56 94 VAL A C 1
ATOM 756 O O . VAL A 1 94 ? -2.836 11.834 14.342 1.00 56.56 94 VAL A O 1
ATOM 759 N N . THR A 1 95 ? -3.072 13.630 13.001 1.00 59.75 95 THR A N 1
ATOM 760 C CA . THR A 1 95 ? -1.856 13.401 12.214 1.00 59.75 95 THR A CA 1
ATOM 761 C C . THR A 1 95 ? -0.774 14.259 12.851 1.00 59.75 95 THR A C 1
ATOM 763 O O . THR A 1 95 ? -0.899 15.481 12.857 1.00 59.75 95 THR A O 1
ATOM 766 N N . THR A 1 96 ? 0.215 13.641 13.487 1.00 58.72 96 THR A N 1
ATOM 767 C CA . THR A 1 96 ? 1.372 14.373 14.012 1.00 58.72 96 THR A CA 1
ATOM 768 C C . THR A 1 96 ? 2.458 14.318 12.949 1.00 58.72 96 THR A C 1
ATOM 770 O O . THR A 1 96 ? 2.816 13.227 12.504 1.00 58.72 96 THR A O 1
ATOM 773 N N . ASP A 1 97 ? 2.946 15.475 12.510 1.00 56.94 97 ASP A N 1
ATOM 774 C CA . ASP A 1 97 ? 4.122 15.541 11.648 1.00 56.94 97 ASP A CA 1
ATOM 775 C C . ASP A 1 97 ? 5.317 14.963 12.412 1.00 56.94 97 ASP A C 1
ATOM 777 O O . ASP A 1 97 ? 5.600 15.399 13.533 1.00 56.94 97 ASP A O 1
ATOM 781 N N . ASP A 1 98 ? 6.005 13.970 11.841 1.00 50.22 98 ASP A N 1
ATOM 782 C CA . ASP A 1 98 ? 7.335 13.619 12.329 1.00 50.22 98 ASP A CA 1
ATOM 783 C C . ASP A 1 98 ? 8.253 14.795 11.957 1.00 50.22 98 ASP A C 1
ATOM 785 O O . ASP A 1 98 ? 8.733 14.902 10.830 1.00 50.22 98 ASP A O 1
ATOM 789 N N . ILE A 1 99 ? 8.436 15.728 12.894 1.00 43.06 99 ILE A N 1
ATOM 790 C CA . ILE A 1 99 ? 9.499 16.730 12.827 1.00 43.06 99 ILE A CA 1
ATOM 791 C C . ILE A 1 99 ? 10.804 15.982 13.120 1.00 43.06 99 ILE A C 1
ATOM 793 O O . ILE A 1 99 ? 11.122 15.731 14.283 1.00 43.06 99 ILE A O 1
ATOM 797 N N . GLU A 1 100 ? 11.527 15.608 12.066 1.00 39.12 100 GLU A N 1
ATOM 798 C CA . GLU A 1 100 ? 12.970 15.336 12.114 1.00 39.12 100 GLU A CA 1
ATOM 799 C C . GLU A 1 100 ? 13.722 16.401 11.312 1.00 39.12 100 GLU A C 1
ATOM 801 O O . GLU A 1 100 ? 13.352 16.639 10.138 1.00 39.12 100 GLU A O 1
#

Radius of gyration: 16.04 Å; chains: 1; bounding box: 42×28×43 Å

InterPro domains:
  IPR000477 Reverse transcriptase domain [PF00078] (2-90)
  IPR000477 Reverse transcriptase domain [PS50878] (1-90)
  IPR043128 Reverse transcriptase/Diguanylate cyclase domain [G3DSA:3.30.70.270] (1-90)
  IPR043502 DNA/RNA polymerase superfamily [SSF56672] (1-93)
  IPR053134 RNA-directed DNA polymerase homolog [PTHR24559] (2-86)